Protein AF-A0A377Z271-F1 (afdb_monomer)

Organism: NCBI:txid72407

Solvent-accessible surface area (backbone atoms only — not comparable to full-atom values): 3342 Å² total; per-residue (Å²): 133,86,88,72,72,50,78,41,56,75,83,57,59,68,67,59,56,46,57,44,40,74,73,70,40,47,39,36,33,20,59,88,93,42,80,75,50,76,48,44,67,67,52,56,52,50,53,50,53,58,59,73,76,105

Radius of gyration: 11.78 Å; Cα contacts (8 Å, |Δi|>4): 59; chains: 1; bounding box: 22×33×26 Å

Mean predicted aligned error: 3.56 Å

pLDDT: mean 92.61, std 8.98, range [54.31, 98.0]

InterPro domains:
  IPR046342 CBS domain superfamily [G3DSA:3.10.580.10] (1-54)

Sequence (54 aa):
MSRHVETLDKRAPESELQAILDRGLVAVIADNTRFLGLVTRSDVLTAWRNRVAQ

Nearest PDB structures (foldseek):
  4l27-assembly1_D  TM=8.499E-01  e=7.098E-02  Homo sapiens
  4l0d-assembly1_A  TM=8.482E-01  e=1.003E-01  Homo sapiens
  4l28-assembly1_A  TM=8.481E-01  e=1.074E-01  Homo sapiens
  4coo-assembly1_A  TM=8.678E-01  e=1.322E-01  Homo sapiens
  6zs7-assembly1_A  TM=8.498E-01  e=7.972E-01  Toxoplasma gondii ME49

Structure (mmCIF, N/CA/C/O backbone):
data_AF-A0A377Z271-F1
#
_entry.id   AF-A0A377Z271-F1
#
loop_
_atom_site.group_PDB
_atom_site.id
_atom_site.type_symbol
_atom_site.label_atom_id
_atom_site.label_alt_id
_atom_site.label_comp_id
_atom_site.label_asym_id
_atom_site.label_entity_id
_atom_site.label_seq_id
_atom_site.pdbx_PDB_ins_code
_atom_site.Cartn_x
_atom_site.Cartn_y
_atom_site.Cartn_z
_atom_site.occupancy
_atom_site.B_iso_or_equiv
_atom_site.auth_seq_id
_atom_site.auth_comp_id
_atom_site.auth_asym_id
_atom_site.auth_atom_id
_atom_site.pdbx_PDB_model_num
ATOM 1 N N . MET A 1 1 ? 9.476 -13.841 8.837 1.00 54.31 1 MET A N 1
ATOM 2 C CA . MET A 1 1 ? 9.441 -12.732 7.858 1.00 54.31 1 MET A CA 1
ATOM 3 C C . MET A 1 1 ? 8.785 -13.227 6.579 1.00 54.31 1 MET A C 1
ATOM 5 O O . MET A 1 1 ? 9.185 -14.283 6.099 1.00 54.31 1 MET A O 1
ATOM 9 N N . SER A 1 2 ? 7.768 -12.519 6.074 1.00 65.44 2 SER A N 1
ATOM 10 C CA . SER A 1 2 ? 7.161 -12.815 4.765 1.00 65.44 2 SER A CA 1
ATOM 11 C C . SER A 1 2 ? 8.208 -12.639 3.662 1.00 65.44 2 SER A C 1
ATOM 13 O O . SER A 1 2 ? 8.958 -11.667 3.687 1.00 65.44 2 SER A O 1
ATOM 15 N N . ARG A 1 3 ? 8.274 -13.581 2.716 1.00 76.50 3 ARG A N 1
ATOM 16 C CA . ARG A 1 3 ? 9.139 -13.491 1.523 1.00 76.50 3 ARG A CA 1
ATOM 17 C C . ARG A 1 3 ? 8.398 -12.962 0.294 1.00 76.50 3 ARG A C 1
ATOM 19 O O . ARG A 1 3 ? 8.993 -12.868 -0.772 1.00 76.50 3 ARG A O 1
ATOM 26 N N . HIS A 1 4 ? 7.109 -12.669 0.432 1.00 82.44 4 HIS A N 1
ATOM 27 C CA . HIS A 1 4 ? 6.263 -12.236 -0.665 1.00 82.44 4 HIS A CA 1
ATOM 28 C C . HIS A 1 4 ? 5.974 -10.746 -0.511 1.00 82.44 4 HIS A C 1
ATOM 30 O O . HIS A 1 4 ? 5.362 -10.321 0.472 1.00 82.44 4 HIS A O 1
ATOM 36 N N . VAL A 1 5 ? 6.477 -9.973 -1.467 1.00 83.75 5 VAL A N 1
ATOM 37 C CA . VAL A 1 5 ? 6.270 -8.533 -1.588 1.00 83.75 5 VAL A CA 1
ATOM 38 C C . VAL A 1 5 ? 5.803 -8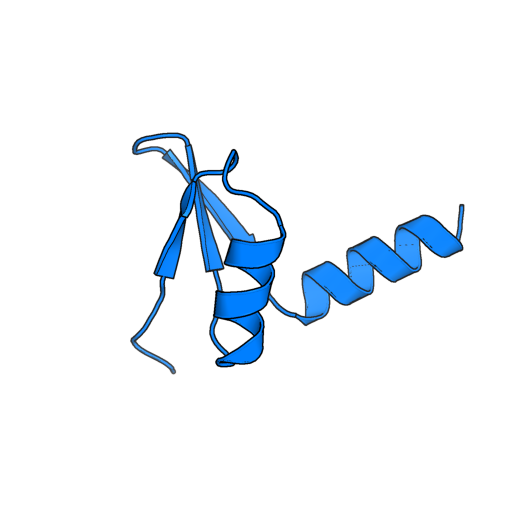.248 -3.003 1.00 83.75 5 VAL A C 1
ATOM 40 O O . VAL A 1 5 ? 6.267 -8.888 -3.948 1.00 83.75 5 VAL A O 1
ATOM 43 N N . GLU A 1 6 ? 4.885 -7.301 -3.136 1.00 94.88 6 GLU A N 1
ATOM 44 C CA . GLU A 1 6 ? 4.375 -6.869 -4.432 1.00 94.88 6 GLU A CA 1
ATOM 45 C C . GLU A 1 6 ? 4.803 -5.433 -4.684 1.00 94.88 6 GLU A C 1
ATOM 47 O O . GLU A 1 6 ? 4.679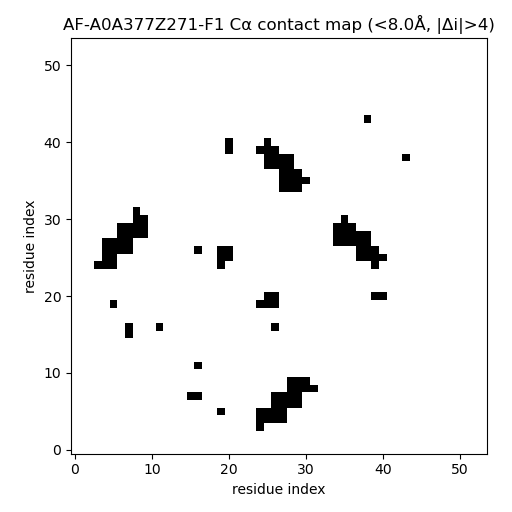 -4.572 -3.807 1.00 94.88 6 GLU A O 1
ATOM 52 N N . THR A 1 7 ? 5.353 -5.202 -5.875 1.00 95.75 7 THR A N 1
ATOM 53 C CA . THR A 1 7 ? 5.783 -3.878 -6.310 1.00 95.75 7 THR A CA 1
ATOM 54 C C . THR A 1 7 ? 4.642 -3.185 -7.028 1.00 95.75 7 THR A C 1
ATOM 56 O O . THR A 1 7 ? 4.074 -3.739 -7.965 1.00 95.75 7 THR A O 1
ATOM 59 N N . LEU A 1 8 ? 4.346 -1.962 -6.608 1.00 97.25 8 LEU A N 1
ATOM 60 C CA . LEU A 1 8 ? 3.311 -1.111 -7.164 1.00 97.25 8 LEU A CA 1
AT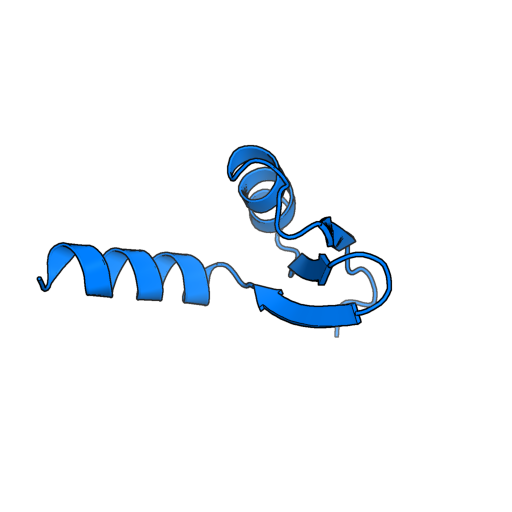OM 61 C C . LEU A 1 8 ? 3.948 0.160 -7.737 1.00 97.25 8 LEU A C 1
ATOM 63 O O . LEU A 1 8 ? 4.779 0.797 -7.081 1.00 97.25 8 LEU A O 1
ATOM 67 N N . ASP A 1 9 ? 3.564 0.538 -8.957 1.00 97.31 9 ASP A N 1
ATOM 68 C CA . ASP A 1 9 ? 3.966 1.831 -9.519 1.00 97.31 9 ASP A CA 1
ATOM 69 C C . ASP A 1 9 ? 3.320 2.967 -8.715 1.00 97.31 9 ASP A C 1
ATOM 71 O O . ASP A 1 9 ? 2.153 2.888 -8.335 1.00 97.31 9 ASP A O 1
ATOM 75 N N . LYS A 1 10 ? 4.051 4.059 -8.473 1.00 96.31 1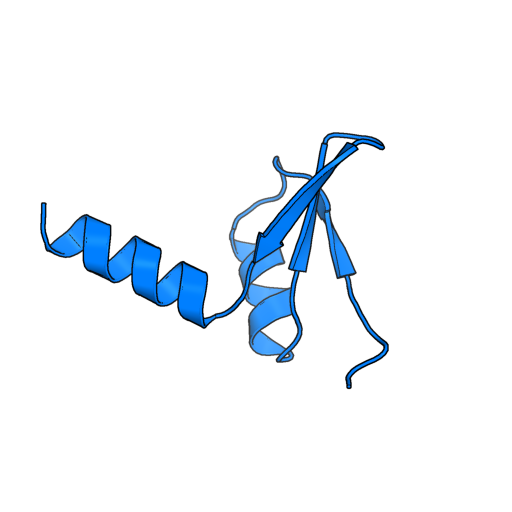0 LYS A N 1
ATOM 76 C CA . LYS A 1 10 ? 3.539 5.214 -7.717 1.00 96.31 10 LYS A CA 1
ATOM 77 C C . LYS A 1 10 ? 2.278 5.849 -8.319 1.00 96.31 10 LYS A C 1
ATOM 79 O O . LYS A 1 10 ? 1.612 6.620 -7.636 1.00 96.31 10 LYS A O 1
ATOM 84 N N . ARG A 1 11 ? 2.014 5.620 -9.611 1.00 96.56 11 ARG A N 1
ATOM 85 C CA . ARG A 1 11 ? 0.850 6.132 -10.346 1.00 96.56 11 ARG A CA 1
ATOM 86 C C . ARG A 1 11 ? -0.320 5.148 -10.348 1.00 96.56 11 ARG A C 1
ATOM 88 O O . ARG A 1 11 ? -1.363 5.483 -10.906 1.00 96.56 11 ARG A O 1
ATOM 95 N N . ALA A 1 12 ? -0.151 3.954 -9.780 1.00 97.00 12 ALA A N 1
ATOM 96 C CA . ALA A 1 12 ? -1.224 2.981 -9.681 1.00 97.00 12 ALA A CA 1
ATOM 97 C C . ALA A 1 12 ? -2.385 3.537 -8.836 1.00 97.00 12 ALA A C 1
ATOM 99 O O . ALA A 1 12 ? -2.160 4.316 -7.901 1.00 97.00 12 ALA A O 1
ATOM 100 N N . PRO A 1 13 ? -3.632 3.156 -9.149 1.00 97.25 13 PRO A N 1
ATOM 101 C CA . PRO A 1 13 ? -4.789 3.585 -8.383 1.00 97.25 13 PRO A CA 1
ATOM 102 C C . PRO A 1 13 ? -4.730 3.059 -6.942 1.00 97.25 13 PRO A C 1
ATOM 104 O O . PRO A 1 13 ? -4.258 1.955 -6.672 1.00 97.25 13 PRO A O 1
ATOM 107 N N . GLU A 1 14 ? -5.289 3.831 -6.007 1.00 94.62 14 GLU A N 1
ATOM 108 C CA . GLU A 1 14 ? -5.326 3.480 -4.578 1.00 94.62 14 GLU A CA 1
ATOM 109 C C . GLU A 1 14 ? -6.021 2.131 -4.316 1.00 94.62 14 GLU A C 1
ATOM 111 O O . GLU A 1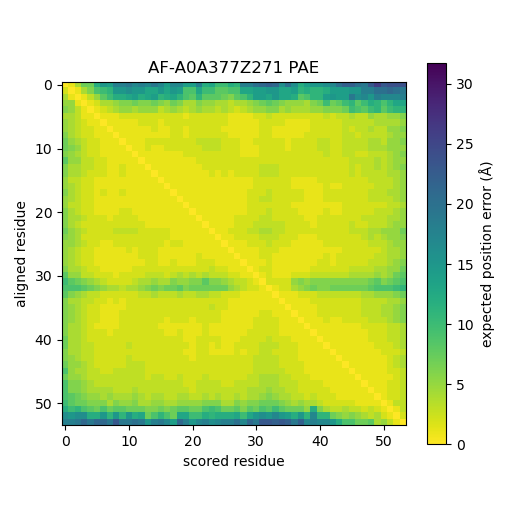 14 ? -5.656 1.418 -3.385 1.00 94.62 14 GLU A O 1
ATOM 116 N N . SER A 1 15 ? -6.958 1.720 -5.177 1.00 97.31 15 SER A N 1
ATOM 117 C CA . SER A 1 15 ? -7.607 0.406 -5.104 1.00 97.31 15 SER A CA 1
ATOM 118 C C . SER A 1 15 ? -6.632 -0.767 -5.248 1.00 97.31 15 SER A C 1
ATOM 120 O O . SER A 1 15 ? -6.833 -1.801 -4.617 1.00 97.31 15 SER A O 1
ATOM 122 N N . GLU A 1 16 ? -5.574 -0.628 -6.051 1.00 98.00 16 GLU A N 1
ATOM 123 C CA . GLU A 1 16 ? -4.556 -1.678 -6.199 1.00 98.00 16 GLU A CA 1
ATOM 124 C C . GLU A 1 16 ? -3.665 -1.766 -4.959 1.00 98.00 16 GLU A C 1
ATOM 126 O O . GLU A 1 16 ? -3.376 -2.863 -4.478 1.00 98.00 16 GLU A O 1
ATOM 131 N N . LEU A 1 17 ? -3.309 -0.617 -4.373 1.00 96.75 17 LEU A N 1
ATOM 132 C CA . LEU A 1 17 ? -2.647 -0.581 -3.071 1.00 96.75 17 LEU A CA 1
ATOM 133 C C . LE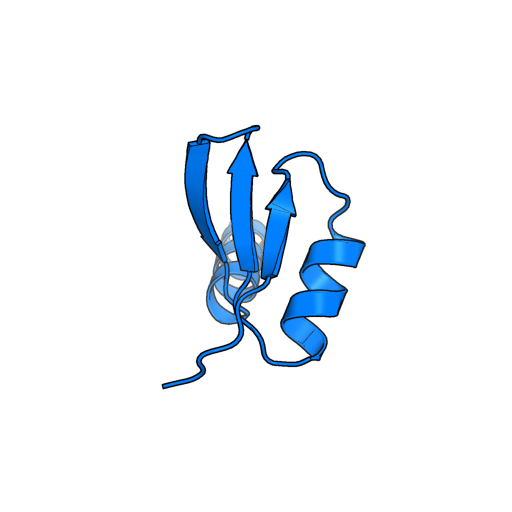U A 1 17 ? -3.516 -1.263 -2.007 1.00 96.7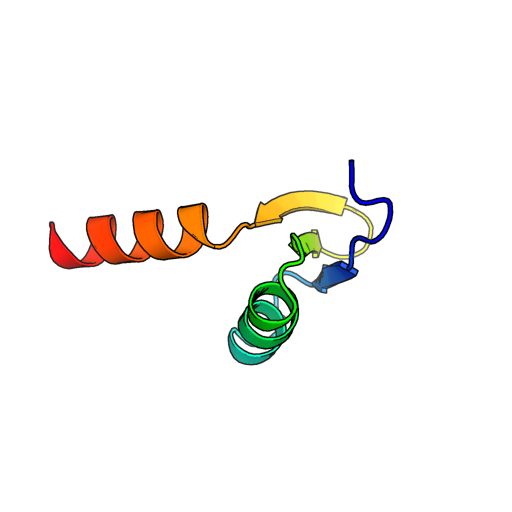5 17 LEU A C 1
ATOM 135 O O . LEU A 1 17 ? -3.022 -2.109 -1.262 1.00 96.75 17 LEU A O 1
ATOM 139 N N . GLN A 1 18 ? -4.812 -0.943 -1.964 1.00 96.38 18 GLN A N 1
ATOM 140 C CA . GLN A 1 18 ? -5.743 -1.541 -1.011 1.00 96.38 18 GLN A CA 1
ATOM 141 C C . GLN A 1 18 ? -5.826 -3.064 -1.181 1.00 96.38 18 GLN A C 1
ATOM 143 O O . GLN A 1 18 ? -5.719 -3.784 -0.192 1.00 96.38 18 GLN A O 1
ATOM 148 N N . ALA A 1 19 ? -5.902 -3.569 -2.416 1.00 97.25 19 ALA A N 1
ATOM 149 C CA . ALA A 1 19 ? -5.943 -5.007 -2.687 1.00 97.25 19 ALA A CA 1
ATOM 150 C C . ALA A 1 19 ? -4.697 -5.757 -2.171 1.00 97.25 19 ALA A C 1
ATOM 152 O O . ALA A 1 19 ? -4.811 -6.867 -1.640 1.00 97.25 19 ALA A O 1
ATOM 153 N N . ILE A 1 20 ? -3.505 -5.155 -2.280 1.00 96.50 20 ILE A N 1
ATOM 154 C CA . ILE A 1 20 ? -2.264 -5.706 -1.705 1.00 96.50 20 ILE A CA 1
ATOM 155 C C . ILE A 1 20 ? -2.361 -5.748 -0.172 1.00 96.50 20 ILE A C 1
ATOM 157 O O . ILE A 1 20 ? -2.047 -6.765 0.459 1.00 96.50 20 ILE A O 1
ATOM 161 N N . LEU A 1 21 ? -2.814 -4.653 0.440 1.00 95.19 21 LEU A N 1
ATOM 162 C CA . LEU A 1 21 ? -2.909 -4.518 1.894 1.00 95.19 21 LEU A CA 1
ATOM 163 C C . LEU A 1 21 ? -3.980 -5.432 2.515 1.00 95.19 21 LEU A C 1
ATOM 165 O O . LEU A 1 21 ? -3.749 -5.972 3.604 1.00 95.19 21 LEU A O 1
ATOM 169 N N . ASP A 1 22 ? -5.102 -5.651 1.827 1.00 95.94 22 ASP A N 1
ATOM 170 C CA . ASP A 1 22 ? -6.201 -6.539 2.237 1.00 95.94 22 ASP A CA 1
ATOM 171 C C . ASP A 1 22 ? -5.759 -8.002 2.310 1.00 95.94 22 ASP A C 1
ATOM 173 O O . ASP A 1 22 ? -6.179 -8.751 3.194 1.00 95.94 22 ASP A O 1
ATOM 177 N N . ARG A 1 23 ? -4.818 -8.397 1.446 1.00 94.50 23 ARG A N 1
ATOM 178 C CA . ARG A 1 23 ? -4.152 -9.710 1.491 1.00 94.50 23 ARG A CA 1
ATOM 179 C C . ARG A 1 23 ? -3.124 -9.825 2.620 1.00 94.50 23 ARG A C 1
ATOM 181 O O . ARG A 1 23 ? -2.489 -10.865 2.783 1.00 94.50 23 ARG A O 1
ATOM 188 N N . GLY A 1 24 ? -2.944 -8.764 3.403 1.00 93.06 24 GLY A N 1
ATOM 189 C CA . GLY A 1 24 ? -2.014 -8.706 4.521 1.00 93.06 24 GLY A CA 1
ATOM 190 C C . GLY A 1 24 ? -0.551 -8.531 4.127 1.00 93.06 24 GLY A C 1
ATOM 191 O O . GLY A 1 24 ? 0.323 -8.776 4.960 1.00 93.06 24 GLY A O 1
ATOM 192 N N . LEU A 1 25 ? -0.284 -8.099 2.893 1.00 94.56 25 LEU A N 1
ATOM 193 C CA . LEU A 1 25 ? 1.062 -7.837 2.393 1.00 94.56 25 LEU A CA 1
ATOM 194 C C . LEU A 1 25 ? 1.509 -6.396 2.684 1.00 94.56 25 LEU A C 1
ATOM 196 O O . LEU A 1 25 ? 0.744 -5.553 3.154 1.00 94.56 25 LEU A O 1
ATOM 200 N N . VAL A 1 26 ? 2.783 -6.138 2.392 1.00 94.12 26 VAL A N 1
ATOM 201 C CA . VAL A 1 26 ? 3.384 -4.801 2.333 1.00 94.12 26 VAL A CA 1
ATOM 202 C C . VAL A 1 26 ? 3.618 -4.467 0.865 1.00 94.12 26 VAL A C 1
ATOM 204 O O . VAL A 1 26 ? 4.142 -5.307 0.129 1.00 94.12 26 VAL A O 1
ATOM 207 N N . ALA A 1 27 ? 3.254 -3.256 0.451 1.00 96.38 27 ALA A N 1
ATOM 208 C CA . ALA A 1 27 ? 3.487 -2.791 -0.910 1.00 96.38 27 ALA A CA 1
ATOM 209 C C . ALA A 1 27 ? 4.875 -2.150 -1.025 1.00 96.38 27 ALA A C 1
ATOM 211 O O . ALA A 1 27 ? 5.241 -1.290 -0.223 1.00 96.38 27 ALA A O 1
ATOM 212 N N . VAL A 1 28 ? 5.641 -2.554 -2.034 1.00 96.56 28 VAL A N 1
ATOM 213 C CA . VAL A 1 28 ? 6.892 -1.909 -2.449 1.00 96.56 28 VAL A CA 1
ATOM 214 C C . VAL A 1 28 ? 6.530 -0.856 -3.487 1.00 96.56 28 VAL A C 1
ATOM 216 O O . VAL A 1 28 ? 6.066 -1.199 -4.564 1.00 96.56 28 VAL A O 1
ATOM 219 N N . ILE A 1 29 ? 6.728 0.427 -3.205 1.00 97.56 29 ILE A N 1
ATOM 220 C CA . ILE A 1 29 ? 6.385 1.492 -4.153 1.00 97.56 29 ILE A CA 1
ATOM 221 C C . ILE A 1 29 ? 7.602 1.831 -5.009 1.00 97.56 29 ILE A C 1
ATOM 223 O O . ILE A 1 29 ? 8.692 2.084 -4.481 1.00 97.56 29 ILE A O 1
ATOM 227 N N . ALA A 1 30 ? 7.414 1.871 -6.325 1.00 97.31 30 ALA A N 1
ATOM 228 C CA . ALA A 1 30 ? 8.45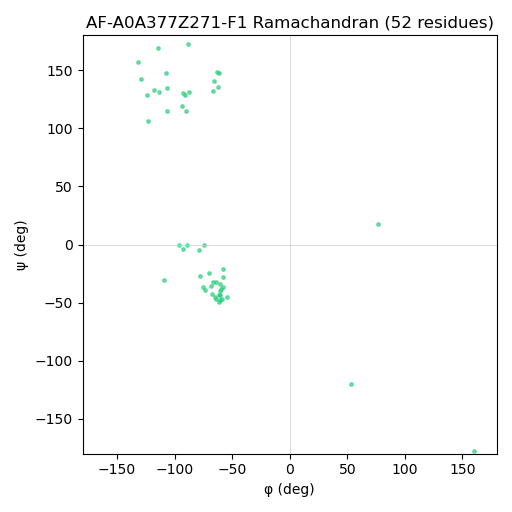5 2.213 -7.286 1.00 97.31 30 ALA A CA 1
ATOM 229 C C . ALA A 1 30 ? 7.990 3.256 -8.318 1.00 97.31 30 ALA A C 1
ATOM 231 O O . ALA A 1 30 ? 6.802 3.426 -8.569 1.00 97.31 30 ALA A O 1
ATOM 232 N N . ASP A 1 31 ? 8.942 3.965 -8.921 1.00 96.75 31 ASP A N 1
ATOM 233 C CA . ASP A 1 31 ? 8.745 4.778 -10.127 1.00 96.75 31 ASP A CA 1
ATOM 234 C C . ASP A 1 31 ? 9.726 4.290 -11.187 1.00 96.75 31 ASP A C 1
ATOM 236 O O . ASP A 1 31 ? 10.938 4.506 -11.071 1.00 96.75 31 ASP A O 1
ATOM 240 N N . ASN A 1 32 ? 9.213 3.581 -12.193 1.00 90.19 32 ASN A N 1
ATOM 241 C CA . ASN A 1 32 ? 10.030 2.756 -13.083 1.00 90.19 32 ASN A CA 1
ATOM 242 C C . ASN A 1 32 ? 10.912 1.779 -12.273 1.00 90.19 32 ASN A C 1
ATOM 244 O O . ASN A 1 32 ? 10.409 0.961 -11.509 1.00 90.19 32 ASN A O 1
ATOM 248 N N . THR A 1 33 ? 12.237 1.865 -12.409 1.00 88.69 33 THR A N 1
ATOM 249 C CA . THR A 1 33 ? 13.203 1.011 -11.701 1.00 88.69 33 THR A CA 1
ATOM 250 C C . THR A 1 33 ? 13.634 1.570 -10.343 1.00 88.69 33 THR A C 1
ATOM 252 O O . THR A 1 33 ? 14.450 0.957 -9.653 1.00 88.69 33 THR A O 1
ATOM 255 N N . ARG A 1 34 ? 13.119 2.739 -9.938 1.00 96.62 34 ARG A N 1
ATOM 256 C CA . ARG A 1 34 ? 13.519 3.404 -8.696 1.00 96.62 34 ARG A CA 1
ATOM 257 C C . ARG A 1 34 ? 12.591 3.023 -7.549 1.00 96.62 34 ARG A C 1
ATOM 259 O O . ARG A 1 34 ? 11.417 3.374 -7.564 1.00 96.62 34 ARG A O 1
ATOM 266 N N . PHE A 1 35 ? 13.147 2.403 -6.513 1.00 96.44 35 PHE A N 1
ATOM 267 C CA . PHE A 1 35 ? 12.456 2.194 -5.241 1.00 96.44 35 PHE A CA 1
ATOM 268 C C . PHE A 1 35 ? 12.199 3.528 -4.525 1.00 96.44 35 PHE A C 1
ATOM 270 O O . PHE A 1 35 ? 13.108 4.354 -4.397 1.00 96.44 35 PHE A O 1
ATOM 277 N N . LEU A 1 36 ? 10.967 3.730 -4.056 1.00 97.44 36 LEU A N 1
ATOM 278 C CA . LEU A 1 36 ? 10.552 4.928 -3.322 1.00 97.44 36 LEU A CA 1
ATOM 279 C C . LEU A 1 36 ? 10.286 4.656 -1.843 1.00 97.44 36 LEU A C 1
ATOM 281 O O . LEU A 1 36 ? 10.490 5.545 -1.020 1.00 97.44 36 LEU A O 1
ATOM 285 N N . GLY A 1 37 ? 9.838 3.452 -1.497 1.00 96.62 37 GLY A N 1
ATOM 286 C CA . GLY A 1 37 ? 9.524 3.114 -0.117 1.00 96.62 37 G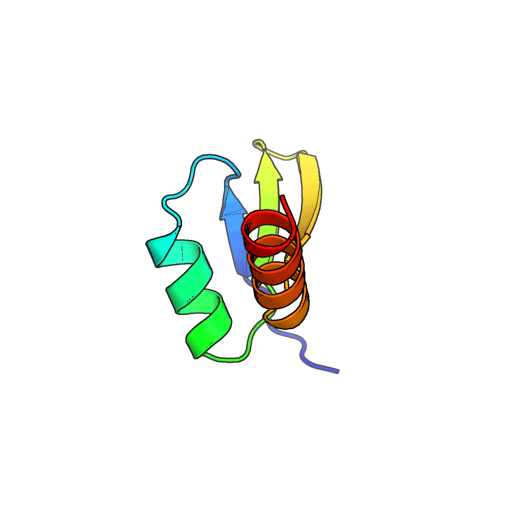LY A CA 1
ATOM 287 C C . GLY A 1 37 ? 8.598 1.916 0.006 1.00 96.62 37 GLY A C 1
ATOM 288 O O . GLY A 1 37 ? 8.210 1.295 -0.982 1.00 96.62 37 GLY A O 1
ATOM 289 N N . LEU A 1 38 ? 8.245 1.604 1.247 1.00 96.62 38 LEU A N 1
ATOM 290 C CA . LEU A 1 38 ? 7.246 0.599 1.578 1.00 96.62 38 LEU A CA 1
ATOM 291 C C . LEU A 1 38 ? 5.986 1.291 2.084 1.00 96.62 38 LEU A C 1
ATOM 293 O O . LEU A 1 38 ? 6.080 2.322 2.746 1.00 96.62 38 LEU A O 1
ATOM 297 N N . VAL A 1 39 ? 4.830 0.695 1.809 1.00 96.44 39 VAL A N 1
ATOM 298 C CA . VAL A 1 39 ? 3.556 1.106 2.400 1.00 96.44 39 VAL A CA 1
ATOM 299 C C . VAL A 1 39 ? 2.912 -0.081 3.098 1.00 96.44 39 VAL A C 1
ATOM 301 O O . VAL A 1 39 ? 2.751 -1.165 2.530 1.00 96.44 39 VAL A O 1
ATOM 304 N N . THR A 1 40 ? 2.534 0.144 4.350 1.00 95.56 40 THR A N 1
ATOM 305 C CA . THR A 1 40 ? 1.819 -0.792 5.216 1.00 95.56 40 THR A CA 1
ATOM 306 C C . THR A 1 40 ? 0.416 -0.273 5.540 1.00 95.56 40 THR A C 1
ATOM 308 O O . THR A 1 40 ? 0.100 0.902 5.350 1.00 95.56 40 THR A O 1
ATOM 311 N N . ARG A 1 41 ? -0.432 -1.129 6.128 1.00 95.44 41 ARG A N 1
ATOM 312 C CA . ARG A 1 41 ? -1.737 -0.702 6.668 1.00 95.44 41 ARG A CA 1
ATOM 313 C C . ARG A 1 41 ? -1.607 0.397 7.730 1.00 95.44 41 ARG A C 1
ATOM 315 O O . ARG A 1 41 ? -2.434 1.303 7.773 1.00 95.44 41 ARG A O 1
ATOM 322 N N . SER A 1 42 ? -0.564 0.351 8.558 1.00 96.69 42 SER A N 1
ATOM 323 C CA . SER A 1 42 ? -0.322 1.369 9.589 1.00 96.69 42 SER A CA 1
ATOM 324 C C . SER A 1 42 ? 0.024 2.736 8.996 1.00 96.69 42 SER A C 1
ATOM 326 O O . SER A 1 42 ? -0.355 3.759 9.572 1.00 96.69 42 SER A O 1
ATOM 328 N N . ASP A 1 43 ? 0.692 2.771 7.840 1.00 96.31 43 ASP A N 1
ATOM 329 C CA . ASP A 1 43 ? 0.991 4.019 7.129 1.00 96.31 43 ASP A CA 1
ATOM 330 C C . ASP A 1 43 ? -0.290 4.664 6.596 1.00 96.31 43 ASP A C 1
ATOM 332 O O . ASP A 1 43 ? -0.486 5.865 6.774 1.00 96.31 43 ASP A O 1
ATOM 336 N N . VAL A 1 44 ? -1.207 3.865 6.032 1.00 94.50 44 VAL A N 1
ATOM 337 C CA . VAL A 1 44 ? -2.526 4.344 5.576 1.00 94.50 44 VAL A CA 1
ATOM 338 C C . VAL A 1 44 ? -3.324 4.925 6.740 1.00 94.50 44 VAL A C 1
ATOM 340 O O . VAL A 1 44 ? -3.812 6.051 6.644 1.00 94.50 44 VAL A O 1
ATOM 343 N N . LEU A 1 45 ? -3.397 4.215 7.872 1.00 95.12 45 LEU A N 1
ATOM 344 C CA . LEU A 1 45 ? -4.061 4.715 9.082 1.00 95.12 45 LEU A CA 1
ATOM 345 C C . LEU A 1 45 ? -3.417 6.006 9.599 1.00 95.12 45 LEU A C 1
ATOM 347 O O . LEU A 1 45 ? -4.117 6.930 10.010 1.00 95.12 45 LEU A O 1
ATOM 351 N N . THR A 1 46 ? -2.088 6.092 9.558 1.00 96.88 46 THR A N 1
ATOM 352 C CA . THR A 1 46 ? -1.344 7.292 9.958 1.00 96.88 46 THR A CA 1
ATOM 353 C C . THR A 1 46 ? -1.647 8.469 9.035 1.00 96.88 46 THR A C 1
ATOM 355 O O . THR A 1 46 ? -1.920 9.565 9.521 1.00 96.88 46 THR A O 1
ATOM 358 N N . ALA A 1 47 ? -1.660 8.251 7.720 1.00 94.38 47 ALA A N 1
ATOM 359 C CA . ALA A 1 47 ? -2.017 9.272 6.743 1.00 94.38 47 ALA A CA 1
ATOM 360 C C . ALA A 1 47 ? -3.463 9.752 6.938 1.00 94.38 47 ALA A C 1
ATOM 362 O O . ALA A 1 47 ? -3.711 10.955 6.941 1.00 94.38 47 ALA A O 1
ATOM 363 N N . TRP A 1 48 ? -4.403 8.831 7.173 1.00 94.56 48 TRP A N 1
ATOM 364 C CA . TRP A 1 48 ? -5.800 9.151 7.476 1.00 94.56 48 TRP A CA 1
ATOM 365 C C . TRP A 1 48 ? -5.945 9.970 8.758 1.00 94.56 48 TRP A C 1
ATOM 367 O O . TRP A 1 48 ? -6.565 11.032 8.741 1.00 94.56 48 TRP A O 1
ATOM 377 N N . ARG A 1 49 ? -5.312 9.534 9.853 1.00 96.06 49 ARG A N 1
ATOM 378 C CA . ARG A 1 49 ? -5.288 10.279 11.120 1.00 96.06 49 ARG A CA 1
ATOM 379 C C . ARG A 1 49 ? -4.780 11.703 10.913 1.00 96.06 49 ARG A C 1
ATOM 381 O O . ARG A 1 49 ? -5.375 12.645 11.424 1.00 96.06 49 ARG A O 1
ATOM 388 N N . ASN A 1 50 ? -3.703 11.862 10.146 1.00 95.75 50 ASN A N 1
ATOM 389 C CA . ASN A 1 50 ? -3.102 13.167 9.892 1.00 95.75 50 ASN A CA 1
ATOM 390 C C . ASN A 1 50 ? -3.974 14.066 9.001 1.00 95.75 50 ASN A C 1
ATOM 392 O O . ASN A 1 50 ? -3.827 15.280 9.080 1.00 95.75 50 ASN A O 1
ATOM 396 N N . ARG A 1 51 ? -4.856 13.501 8.164 1.00 93.44 51 ARG A N 1
ATOM 397 C CA . ARG A 1 51 ? -5.842 14.264 7.377 1.00 93.44 51 ARG A CA 1
ATOM 398 C C . ARG A 1 51 ? -7.004 14.765 8.232 1.00 93.44 51 ARG A C 1
ATOM 400 O O . ARG A 1 51 ? -7.483 15.855 7.982 1.00 93.44 51 ARG A O 1
ATOM 407 N N . VAL A 1 52 ? -7.452 13.976 9.212 1.00 91.19 52 VAL A N 1
ATOM 408 C CA . VAL A 1 52 ? -8.567 14.342 10.111 1.00 91.19 52 VAL A CA 1
ATOM 409 C C . VAL A 1 52 ? -8.135 15.332 11.199 1.00 91.19 52 VAL A C 1
ATOM 411 O O . VAL A 1 52 ? -8.955 16.087 11.704 1.00 91.19 52 VAL A O 1
ATOM 414 N N . ALA A 1 53 ? -6.858 15.316 11.586 1.00 81.19 53 ALA A N 1
ATOM 415 C CA . ALA A 1 53 ? -6.299 16.251 12.563 1.00 81.19 53 ALA A CA 1
ATOM 416 C C . ALA A 1 53 ? -5.987 17.653 11.992 1.00 81.19 53 ALA A C 1
ATOM 418 O O . ALA A 1 53 ? -5.549 18.517 12.751 1.00 81.19 53 ALA A O 1
ATOM 419 N N . GLN A 1 54 ? -6.156 17.850 10.680 1.00 61.38 54 GLN A N 1
ATOM 420 C CA . GLN A 1 54 ? -6.048 19.138 9.983 1.00 61.38 54 GLN A CA 1
ATOM 421 C C . GLN A 1 54 ? -7.433 19.758 9.822 1.00 61.38 54 GLN A C 1
ATOM 423 O O . GLN A 1 54 ? -7.512 21.001 9.920 1.00 61.38 54 GLN A O 1
#

Foldseek 3Di:
DDPDEEEDEPPDDVVVVVVCQVVVHKYFYAHVPRTDDIDHPVNVVVVVVVVVVD

Secondary structure (DSSP, 8-state):
-----EEEETTS-HHHHHHHHHTT--EEEEETTEEEEEE-HHHHHHHHHHHHT-